Protein AF-A0A0R1UKZ8-F1 (afdb_monomer_lite)

Foldseek 3Di:
DPQAAPVNLCVVVPHDLCRVCVQLVHHSVVSVCQRVLVDADDPSSLVSVCVVSVHDSVSSCRNRPPDDD

Secondary structure (DSSP, 8-state):
-PPPPHHHHHHHTT--HHHHHHHHT--HHHHHHHHTTSS---HHHHHHHHHHHT--HHHHHHHH-----

pLDDT: mean 88.29, std 15.27, range [38.12, 98.62]

Structure (mmCIF, N/CA/C/O backbone):
data_AF-A0A0R1UKZ8-F1
#
_entry.id   AF-A0A0R1UKZ8-F1
#
loop_
_atom_site.group_PDB
_atom_site.id
_atom_site.type_symbol
_atom_site.label_atom_id
_atom_site.label_alt_id
_atom_site.label_comp_id
_atom_site.label_asym_id
_atom_site.label_entity_id
_atom_site.label_seq_id
_atom_site.pdbx_PDB_ins_code
_atom_site.Cartn_x
_atom_site.Cartn_y
_atom_site.Cartn_z
_atom_site.occupancy
_atom_site.B_iso_or_equiv
_atom_site.auth_seq_id
_atom_site.auth_comp_id
_atom_site.auth_asym_id
_atom_site.auth_atom_id
_atom_site.pdbx_PDB_model_num
ATOM 1 N N . MET A 1 1 ? 13.895 9.947 -14.559 1.00 41.66 1 MET A N 1
ATOM 2 C CA . MET A 1 1 ? 12.441 9.960 -14.278 1.00 41.66 1 MET A CA 1
ATOM 3 C C . MET A 1 1 ? 12.292 9.917 -12.767 1.00 41.66 1 MET A C 1
ATOM 5 O O . MET A 1 1 ? 13.093 9.211 -12.169 1.00 41.66 1 MET A O 1
ATOM 9 N N . PRO A 1 2 ? 11.390 10.683 -12.125 1.00 49.72 2 PRO A N 1
ATOM 10 C CA . PRO A 1 2 ? 11.157 10.483 -10.701 1.00 49.72 2 PRO A CA 1
ATOM 11 C C . PRO A 1 2 ? 10.680 9.046 -10.515 1.00 49.72 2 PRO A C 1
ATOM 13 O O . PRO A 1 2 ? 9.784 8.580 -11.220 1.00 49.72 2 PRO A O 1
ATOM 16 N N . GLU A 1 3 ? 11.354 8.333 -9.632 1.00 56.94 3 GLU A N 1
ATOM 17 C CA . GLU A 1 3 ? 11.075 6.934 -9.389 1.00 56.94 3 GLU A CA 1
ATOM 18 C C . GLU A 1 3 ? 9.633 6.732 -8.861 1.00 56.94 3 GLU A C 1
ATOM 20 O O . GLU A 1 3 ? 9.141 7.554 -8.078 1.00 56.94 3 GLU A O 1
ATOM 25 N N . PRO A 1 4 ? 8.913 5.679 -9.289 1.00 65.12 4 PRO A N 1
ATOM 26 C CA . PRO A 1 4 ? 7.494 5.518 -8.986 1.00 65.12 4 PRO A CA 1
ATOM 27 C C . PRO A 1 4 ? 7.280 5.227 -7.499 1.00 65.12 4 PRO A C 1
ATOM 29 O O . PRO A 1 4 ? 7.709 4.190 -7.017 1.00 65.12 4 PRO A O 1
ATOM 32 N N . ASN A 1 5 ? 6.568 6.090 -6.768 1.00 83.94 5 ASN A N 1
ATOM 33 C CA . ASN A 1 5 ? 6.126 5.787 -5.399 1.00 83.94 5 ASN A CA 1
ATOM 34 C C . ASN A 1 5 ? 4.745 5.101 -5.388 1.00 83.94 5 ASN A C 1
ATOM 36 O O . ASN A 1 5 ? 3.978 5.181 -6.353 1.00 83.94 5 ASN A O 1
ATOM 40 N N . LEU A 1 6 ? 4.388 4.447 -4.276 1.00 91.19 6 LEU A N 1
ATOM 41 C CA . LEU A 1 6 ? 3.111 3.724 -4.152 1.00 91.19 6 LEU A CA 1
ATOM 42 C C . LEU A 1 6 ? 1.878 4.604 -4.452 1.00 91.19 6 LEU A C 1
ATOM 44 O O . LEU A 1 6 ? 0.890 4.125 -5.011 1.00 91.19 6 LEU A O 1
ATOM 48 N N . ARG A 1 7 ? 1.947 5.904 -4.140 1.00 92.69 7 ARG A N 1
ATOM 49 C CA . ARG A 1 7 ? 0.882 6.870 -4.438 1.00 92.69 7 ARG A CA 1
ATOM 50 C C . ARG A 1 7 ? 0.702 7.074 -5.947 1.00 92.69 7 ARG A C 1
ATOM 52 O O . ARG A 1 7 ? -0.434 7.177 -6.402 1.00 92.69 7 ARG A O 1
ATOM 59 N N . MET A 1 8 ? 1.783 7.103 -6.725 1.00 91.56 8 MET A N 1
ATOM 60 C CA . MET A 1 8 ? 1.717 7.195 -8.190 1.00 91.56 8 MET A CA 1
ATOM 61 C C . MET A 1 8 ? 1.065 5.953 -8.801 1.00 91.56 8 MET A C 1
ATOM 63 O O . MET A 1 8 ? 0.189 6.094 -9.650 1.00 91.56 8 MET A O 1
ATOM 67 N N . LEU A 1 9 ? 1.427 4.754 -8.327 1.00 92.19 9 LEU A N 1
ATOM 68 C CA . LEU A 1 9 ? 0.779 3.503 -8.748 1.00 92.19 9 LEU A CA 1
ATOM 69 C C . LEU A 1 9 ? -0.720 3.509 -8.422 1.00 92.19 9 LEU A C 1
ATOM 71 O O . LEU A 1 9 ? -1.545 3.103 -9.236 1.00 92.19 9 LEU A O 1
ATOM 75 N N . ARG A 1 10 ? -1.093 4.029 -7.249 1.00 95.50 10 ARG A N 1
ATOM 76 C CA . ARG A 1 10 ? -2.503 4.163 -6.876 1.00 95.50 10 ARG A CA 1
ATOM 77 C C . ARG A 1 10 ? -3.248 5.135 -7.796 1.00 95.50 10 ARG A C 1
ATOM 79 O O . ARG A 1 10 ? -4.352 4.825 -8.246 1.00 95.50 10 ARG A O 1
ATOM 86 N N . TYR A 1 11 ? -2.660 6.297 -8.080 1.00 94.94 11 TYR A N 1
ATOM 87 C CA . TYR A 1 11 ? -3.279 7.298 -8.950 1.00 94.94 11 TYR A CA 1
ATOM 88 C C . TYR A 1 11 ? -3.362 6.862 -10.412 1.00 94.94 11 TYR A C 1
ATOM 90 O O . TYR A 1 11 ? -4.343 7.203 -11.064 1.00 94.94 11 TYR A O 1
ATOM 98 N N . SER A 1 12 ? -2.418 6.063 -10.920 1.00 93.19 12 SER A N 1
ATOM 99 C CA . SER A 1 12 ? -2.501 5.534 -12.290 1.00 93.19 12 SER A CA 1
ATOM 100 C C . SER A 1 12 ? -3.687 4.582 -12.495 1.00 93.19 12 SER A C 1
ATOM 102 O O . SER A 1 12 ? -4.158 4.419 -13.617 1.00 93.19 12 SER A O 1
ATOM 104 N N . LYS A 1 13 ? -4.214 3.995 -11.413 1.00 94.50 13 LYS A N 1
ATOM 105 C CA . LYS A 1 13 ? -5.461 3.213 -11.401 1.00 94.50 13 LYS A CA 1
ATOM 106 C C . LYS A 1 13 ? -6.705 4.039 -11.035 1.00 94.50 13 LYS A C 1
ATOM 108 O O . LYS A 1 13 ? -7.789 3.471 -10.967 1.00 94.50 13 LYS A O 1
ATOM 113 N N . GLY A 1 14 ? -6.568 5.341 -10.768 1.00 96.88 14 GLY A N 1
ATOM 114 C CA . GLY A 1 14 ? -7.681 6.216 -10.377 1.00 96.88 14 GLY A CA 1
ATOM 115 C C . GLY A 1 14 ? -8.273 5.921 -8.994 1.00 96.88 14 GLY A C 1
ATOM 116 O O . GLY A 1 14 ? -9.418 6.274 -8.736 1.00 96.88 14 GLY A O 1
ATOM 117 N N . LEU A 1 15 ? -7.521 5.263 -8.105 1.00 97.88 15 LEU A N 1
ATOM 118 C CA . LEU A 1 15 ? -8.039 4.777 -6.823 1.00 97.88 15 LEU A CA 1
ATOM 119 C C . LEU A 1 15 ? -7.819 5.782 -5.690 1.00 97.88 15 LEU A C 1
ATOM 121 O O . LEU A 1 15 ? -6.762 6.406 -5.575 1.00 97.88 15 LEU A O 1
ATOM 125 N N . SER A 1 16 ? -8.761 5.850 -4.758 1.00 98.38 16 SER A N 1
ATOM 126 C CA . SER A 1 16 ? -8.554 6.395 -3.416 1.00 98.38 16 SER A CA 1
ATOM 127 C C . SER A 1 16 ? -7.753 5.426 -2.535 1.00 98.38 16 SER A C 1
ATOM 129 O O . SER A 1 16 ? -7.659 4.224 -2.799 1.00 98.38 16 SER A O 1
ATOM 131 N N . GLN A 1 17 ? -7.179 5.928 -1.435 1.00 98.25 17 GLN A N 1
ATOM 132 C CA . GLN A 1 17 ? -6.461 5.080 -0.469 1.00 98.25 17 GLN A CA 1
ATOM 133 C C . GLN A 1 17 ? -7.366 3.987 0.121 1.00 98.25 17 GLN A C 1
ATOM 135 O O . GLN A 1 17 ? -6.912 2.868 0.349 1.00 98.25 17 GLN A O 1
ATOM 140 N N . LYS A 1 18 ? -8.652 4.298 0.337 1.00 98.56 18 LYS A N 1
ATOM 141 C CA . LYS A 1 18 ? -9.653 3.356 0.854 1.00 98.56 18 LYS A CA 1
ATOM 142 C C . LYS A 1 18 ? -9.937 2.227 -0.139 1.00 98.56 18 LYS A C 1
ATOM 144 O O . LYS A 1 18 ? -10.069 1.079 0.276 1.00 98.56 18 LYS A O 1
ATOM 149 N N . GLU A 1 19 ? -10.014 2.536 -1.431 1.00 98.62 19 GLU A N 1
ATOM 150 C CA . GLU A 1 19 ? -10.250 1.532 -2.476 1.00 98.62 19 GLU A CA 1
ATOM 151 C C . GLU A 1 19 ? -9.055 0.600 -2.646 1.00 98.62 19 GLU A C 1
ATOM 153 O O . GLU A 1 19 ? -9.244 -0.615 -2.665 1.00 98.62 19 GLU A O 1
ATOM 158 N N . LEU A 1 20 ? -7.829 1.138 -2.663 1.00 98.25 20 LEU A N 1
ATOM 159 C CA . LEU A 1 20 ? -6.622 0.307 -2.669 1.00 98.25 20 LEU A CA 1
ATOM 160 C C . LEU A 1 20 ? -6.574 -0.597 -1.431 1.00 98.25 20 LEU A C 1
ATOM 162 O O . LEU A 1 20 ? -6.346 -1.798 -1.549 1.00 98.25 20 LEU A O 1
ATOM 166 N N . ALA A 1 21 ? -6.831 -0.030 -0.249 1.00 98.25 21 ALA A N 1
ATOM 167 C CA . ALA A 1 21 ? -6.835 -0.773 1.004 1.00 98.25 21 ALA A CA 1
ATOM 168 C C . ALA A 1 21 ? -7.842 -1.933 0.980 1.00 98.25 21 ALA A C 1
ATOM 170 O O . ALA A 1 21 ? -7.496 -3.060 1.335 1.00 98.25 21 ALA A O 1
ATOM 171 N N . LYS A 1 22 ? -9.060 -1.677 0.484 1.00 98.50 22 LYS A N 1
ATOM 172 C CA . LYS A 1 22 ? -10.090 -2.703 0.291 1.00 98.50 22 LYS A CA 1
ATOM 173 C C . LYS A 1 22 ? -9.632 -3.785 -0.690 1.00 98.50 22 LYS A C 1
ATOM 175 O O . LYS A 1 22 ? -9.822 -4.962 -0.402 1.00 98.50 22 LYS A O 1
ATOM 180 N N . ALA A 1 23 ? -9.012 -3.405 -1.806 1.00 97.81 23 ALA A N 1
ATOM 181 C CA . ALA A 1 23 ? -8.578 -4.341 -2.842 1.00 97.81 23 ALA A CA 1
ATOM 182 C C . ALA A 1 23 ? -7.505 -5.332 -2.360 1.00 97.81 23 ALA A C 1
ATOM 184 O O . ALA A 1 23 ? -7.517 -6.491 -2.763 1.00 97.81 23 ALA A O 1
ATOM 185 N N . ILE A 1 24 ? -6.604 -4.903 -1.470 1.00 97.12 24 ILE A N 1
ATOM 186 C CA . ILE A 1 24 ? -5.514 -5.748 -0.943 1.00 97.12 24 ILE A CA 1
ATOM 187 C C . ILE A 1 24 ? -5.770 -6.248 0.493 1.00 97.12 24 ILE A C 1
ATOM 189 O O . ILE A 1 24 ? -4.921 -6.912 1.096 1.00 97.12 24 ILE A O 1
ATOM 193 N N . GLY A 1 25 ? -6.945 -5.954 1.055 1.00 97.62 25 GLY A N 1
ATOM 194 C CA . GLY A 1 25 ? -7.362 -6.417 2.378 1.00 97.62 25 GLY A CA 1
ATOM 195 C C . GLY A 1 25 ? -6.509 -5.861 3.522 1.00 97.62 25 GLY A C 1
ATOM 196 O O . GLY A 1 25 ? -6.019 -6.630 4.349 1.00 97.62 25 GLY A O 1
ATOM 197 N N . VAL A 1 26 ? -6.306 -4.542 3.554 1.00 97.94 26 VAL A N 1
ATOM 198 C CA . VAL A 1 26 ? -5.660 -3.809 4.661 1.00 97.94 26 VAL A CA 1
ATOM 199 C C . VAL A 1 26 ? -6.498 -2.593 5.067 1.00 97.94 26 VAL A C 1
ATOM 201 O O . VAL A 1 26 ? -7.516 -2.292 4.447 1.00 97.94 26 VAL A O 1
ATOM 204 N N . SER A 1 27 ? -6.086 -1.872 6.114 1.00 98.38 27 SER A N 1
ATOM 205 C CA . SER A 1 27 ? -6.753 -0.624 6.503 1.00 98.38 27 SER A CA 1
ATOM 206 C C . SER A 1 27 ? -6.337 0.552 5.607 1.00 98.38 27 SER A C 1
ATOM 208 O O . SER A 1 27 ? -5.217 0.588 5.094 1.00 98.38 27 SER A O 1
ATOM 210 N N . GLN A 1 28 ? -7.202 1.562 5.455 1.00 98.19 28 GLN A N 1
ATOM 211 C CA . GLN A 1 28 ? -6.830 2.813 4.776 1.00 98.19 28 GLN A CA 1
ATOM 212 C C . GLN A 1 28 ? -5.609 3.462 5.447 1.00 98.19 28 GLN A C 1
ATOM 214 O O . GLN A 1 28 ? -4.692 3.896 4.757 1.00 98.19 28 GLN A O 1
ATOM 219 N N . THR A 1 29 ? -5.570 3.476 6.784 1.00 98.12 29 THR A N 1
ATOM 220 C CA . THR A 1 29 ? -4.446 4.011 7.567 1.00 98.12 29 THR A CA 1
ATOM 221 C C . THR A 1 29 ? -3.131 3.330 7.205 1.00 98.12 29 THR A C 1
ATOM 223 O O . THR A 1 29 ? -2.116 4.003 7.062 1.00 98.12 29 THR A O 1
ATOM 226 N N . THR A 1 30 ? -3.146 2.013 6.989 1.00 96.94 30 THR A N 1
ATOM 227 C CA . THR A 1 30 ? -1.975 1.251 6.538 1.00 96.94 30 THR A CA 1
ATOM 228 C C . THR A 1 30 ? -1.444 1.787 5.205 1.00 96.94 30 THR A C 1
ATOM 230 O O . THR A 1 30 ? -0.255 2.075 5.098 1.00 96.94 30 THR A O 1
ATOM 233 N N . VAL A 1 31 ? -2.321 2.006 4.218 1.00 96.62 31 VAL A N 1
ATOM 234 C CA . VAL A 1 31 ? -1.940 2.598 2.921 1.00 96.62 31 VAL A CA 1
ATOM 235 C C . VAL A 1 31 ? -1.390 4.016 3.100 1.00 96.62 31 VAL A C 1
ATOM 237 O O . VAL A 1 31 ? -0.359 4.349 2.520 1.00 96.62 31 VAL A O 1
ATOM 240 N N . THR A 1 32 ? -2.023 4.839 3.939 1.00 95.75 32 THR A N 1
ATOM 241 C CA . THR A 1 32 ? -1.545 6.194 4.247 1.00 95.75 32 THR A CA 1
ATOM 242 C C . THR A 1 32 ? -0.133 6.185 4.827 1.00 95.75 32 THR A C 1
ATOM 244 O O . THR A 1 32 ? 0.703 6.976 4.396 1.00 95.75 32 THR A O 1
ATOM 247 N N . LEU A 1 33 ? 0.155 5.294 5.782 1.00 93.88 33 LEU A N 1
ATOM 248 C CA . LEU A 1 33 ? 1.481 5.192 6.394 1.00 93.88 33 LEU A CA 1
ATOM 249 C C . LEU A 1 33 ? 2.543 4.729 5.390 1.00 93.88 33 LEU A C 1
ATOM 251 O O . LEU A 1 33 ? 3.660 5.239 5.443 1.00 93.88 33 LEU A O 1
ATOM 255 N N . TRP A 1 34 ? 2.207 3.814 4.474 1.00 94.12 34 TRP A N 1
ATOM 256 C CA . TRP A 1 34 ? 3.111 3.397 3.395 1.00 94.12 34 TRP A CA 1
ATOM 257 C C . TRP A 1 34 ? 3.409 4.543 2.424 1.00 94.12 34 TRP A C 1
ATOM 259 O O . TRP A 1 34 ? 4.568 4.803 2.123 1.00 94.12 34 TRP A O 1
ATOM 269 N N . GLU A 1 35 ? 2.392 5.289 1.984 1.00 92.88 35 GLU A N 1
ATOM 270 C CA . GLU A 1 35 ? 2.583 6.438 1.083 1.00 92.88 35 GLU A CA 1
ATOM 271 C C . GLU A 1 35 ? 3.329 7.613 1.723 1.00 92.88 35 GLU A C 1
ATOM 273 O O . GLU A 1 35 ? 3.880 8.449 1.011 1.00 92.88 35 GLU A O 1
ATOM 278 N N . GLN A 1 36 ? 3.303 7.714 3.053 1.00 90.38 36 GLN A N 1
ATOM 279 C CA . GLN A 1 36 ? 4.054 8.712 3.817 1.00 90.38 36 GLN A CA 1
ATOM 280 C C . GLN A 1 36 ? 5.461 8.232 4.202 1.00 90.38 36 GLN A C 1
ATOM 282 O O . GLN A 1 36 ? 6.183 8.986 4.848 1.00 90.38 36 GLN A O 1
ATOM 287 N N . GLY A 1 37 ? 5.832 6.984 3.891 1.00 88.50 37 GLY A N 1
ATOM 288 C CA . GLY A 1 37 ? 7.106 6.388 4.314 1.00 88.50 37 GLY A CA 1
ATOM 289 C C . GLY A 1 37 ? 7.214 6.111 5.820 1.00 88.50 37 GLY A C 1
ATOM 290 O O . GLY A 1 37 ? 8.274 5.735 6.305 1.00 88.50 37 GLY A O 1
ATOM 291 N N . LYS A 1 38 ? 6.123 6.258 6.584 1.00 89.25 38 LYS A N 1
ATOM 292 C CA . LYS A 1 38 ? 6.102 6.065 8.048 1.00 89.25 38 LYS A CA 1
ATOM 293 C C . LYS A 1 38 ? 6.109 4.598 8.473 1.00 89.25 38 LYS A C 1
ATOM 295 O O . LYS A 1 38 ? 6.346 4.291 9.636 1.00 89.25 38 LYS A O 1
ATOM 300 N N . SER A 1 39 ? 5.793 3.690 7.556 1.00 91.75 39 SER A N 1
ATOM 301 C CA . SER A 1 39 ? 5.910 2.247 7.758 1.00 91.75 39 SER A CA 1
ATOM 302 C C . SER A 1 39 ? 6.136 1.558 6.418 1.00 91.75 39 SER A C 1
ATOM 304 O O . SER A 1 39 ? 5.909 2.156 5.365 1.00 91.75 39 SER A O 1
ATOM 306 N N . LYS A 1 40 ? 6.537 0.287 6.454 1.00 90.38 40 LYS A N 1
ATOM 307 C CA . LYS A 1 40 ? 6.713 -0.543 5.259 1.00 90.38 40 LYS A CA 1
ATOM 308 C C . LYS A 1 40 ? 5.675 -1.673 5.232 1.00 90.38 40 LYS A C 1
ATOM 310 O O . LYS A 1 40 ? 5.271 -2.143 6.299 1.00 90.38 40 LYS A O 1
ATOM 315 N N . PRO A 1 41 ? 5.218 -2.132 4.055 1.00 93.12 41 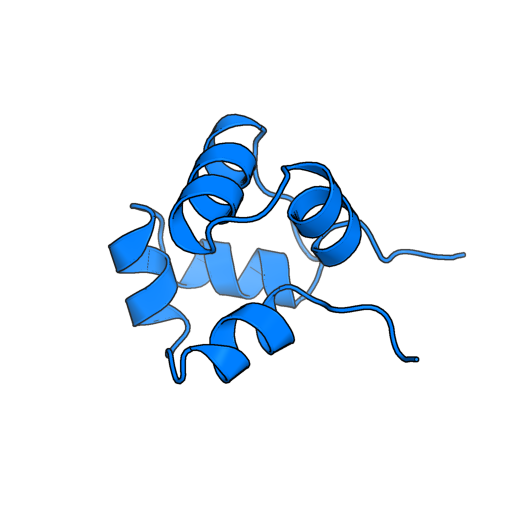PRO A N 1
ATOM 316 C CA . PRO A 1 41 ? 4.413 -3.339 3.950 1.00 93.12 41 PRO A CA 1
ATOM 317 C C . PRO A 1 41 ? 5.236 -4.556 4.362 1.00 93.12 41 PRO A C 1
ATOM 319 O O . PRO A 1 41 ? 6.436 -4.627 4.100 1.00 93.12 41 PRO A O 1
ATOM 322 N N . SER A 1 42 ? 4.578 -5.547 4.958 1.00 94.19 42 SER A N 1
ATOM 323 C CA . SER A 1 42 ? 5.161 -6.883 5.077 1.00 94.19 42 SER A CA 1
ATOM 324 C C . SER A 1 42 ? 5.363 -7.501 3.690 1.00 94.19 42 SER A C 1
ATOM 326 O O . SER A 1 42 ? 4.727 -7.079 2.720 1.00 94.19 42 SER A O 1
ATOM 328 N N . LEU A 1 43 ? 6.176 -8.559 3.600 1.00 92.12 43 LEU A N 1
ATOM 329 C CA . LEU A 1 43 ? 6.335 -9.324 2.359 1.00 92.12 43 LEU A CA 1
ATOM 330 C C . LEU A 1 43 ? 4.979 -9.771 1.788 1.00 92.12 43 LEU A C 1
ATOM 332 O O . LEU A 1 43 ? 4.726 -9.603 0.601 1.00 92.12 43 LEU A O 1
ATOM 336 N N . GLY A 1 44 ? 4.070 -10.256 2.641 1.00 95.50 44 GLY A N 1
ATOM 337 C CA . GLY A 1 44 ? 2.726 -10.656 2.216 1.00 95.50 44 GLY A CA 1
ATOM 338 C C . GLY A 1 44 ? 1.930 -9.504 1.595 1.00 95.50 44 GLY A C 1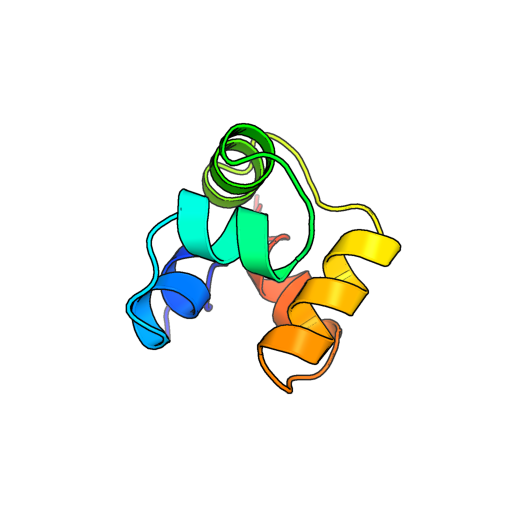
ATOM 339 O O . GLY A 1 44 ? 1.309 -9.674 0.550 1.00 95.50 44 GLY A O 1
ATOM 340 N N . SER A 1 45 ? 1.980 -8.310 2.188 1.00 95.81 45 SER A N 1
ATOM 341 C CA . SER A 1 45 ? 1.328 -7.125 1.616 1.00 95.81 45 SER A CA 1
ATOM 342 C C . SER A 1 45 ? 2.000 -6.647 0.327 1.00 95.81 45 SER A C 1
ATOM 344 O O . SER A 1 45 ? 1.305 -6.235 -0.599 1.00 95.81 45 SER A O 1
ATOM 346 N N . ALA A 1 46 ? 3.328 -6.740 0.231 1.00 94.88 46 ALA A N 1
ATOM 347 C CA . ALA A 1 46 ? 4.063 -6.413 -0.986 1.00 94.88 46 ALA A CA 1
ATOM 348 C C . ALA A 1 46 ? 3.707 -7.366 -2.143 1.00 94.88 46 ALA A C 1
ATOM 350 O O . ALA A 1 46 ? 3.478 -6.910 -3.260 1.00 94.88 46 ALA A O 1
ATOM 351 N N . VAL A 1 47 ? 3.548 -8.665 -1.866 1.00 95.81 47 VAL A N 1
ATOM 352 C CA . VAL A 1 47 ? 3.063 -9.655 -2.845 1.00 95.81 47 VAL A CA 1
ATOM 353 C C . VAL A 1 47 ? 1.634 -9.341 -3.293 1.00 95.81 47 VAL A C 1
ATOM 355 O O . VAL A 1 47 ? 1.341 -9.381 -4.484 1.00 95.81 47 VAL A O 1
ATOM 358 N N . LYS A 1 48 ? 0.737 -8.962 -2.372 1.00 97.06 48 LYS A N 1
ATOM 359 C CA . LYS A 1 48 ? -0.627 -8.546 -2.744 1.00 97.06 48 LYS A CA 1
ATOM 360 C C . LYS A 1 48 ? -0.633 -7.321 -3.657 1.00 97.06 48 LYS A C 1
ATOM 362 O O . LYS A 1 48 ? -1.410 -7.284 -4.604 1.00 97.06 48 LYS A O 1
ATOM 367 N N . LEU A 1 49 ? 0.225 -6.338 -3.384 1.00 96.00 49 LEU A N 1
ATOM 368 C CA . LEU A 1 49 ? 0.393 -5.164 -4.241 1.00 96.00 49 LEU A CA 1
ATOM 369 C C . LEU A 1 49 ? 0.918 -5.559 -5.628 1.00 96.00 49 LEU A C 1
ATOM 371 O O . LEU A 1 49 ? 0.356 -5.118 -6.625 1.00 96.00 49 LEU A O 1
ATOM 375 N N . ALA A 1 50 ? 1.939 -6.417 -5.695 1.00 95.56 50 ALA A N 1
ATOM 376 C CA . ALA A 1 50 ? 2.513 -6.896 -6.954 1.00 95.56 50 ALA A CA 1
ATOM 377 C C . ALA A 1 50 ? 1.449 -7.589 -7.819 1.00 95.56 50 ALA A C 1
ATOM 379 O O . ALA A 1 50 ? 1.241 -7.215 -8.973 1.00 95.56 50 ALA A O 1
ATOM 380 N N . ASN A 1 51 ? 0.680 -8.496 -7.213 1.00 96.75 51 ASN A N 1
ATOM 381 C CA . ASN A 1 51 ? -0.432 -9.180 -7.871 1.00 96.75 51 ASN A CA 1
ATOM 382 C C . ASN A 1 51 ? -1.533 -8.206 -8.318 1.00 96.75 51 ASN A C 1
ATOM 384 O O . ASN A 1 51 ? -2.035 -8.317 -9.432 1.00 96.75 51 ASN A O 1
ATOM 388 N N . PHE A 1 52 ? -1.902 -7.237 -7.475 1.00 96.62 52 PHE A N 1
ATOM 389 C CA . PHE A 1 52 ? -2.942 -6.254 -7.791 1.00 96.62 52 PHE A CA 1
ATOM 390 C C . PHE A 1 52 ? -2.572 -5.360 -8.984 1.00 96.62 52 PHE A C 1
ATOM 392 O O . PHE A 1 52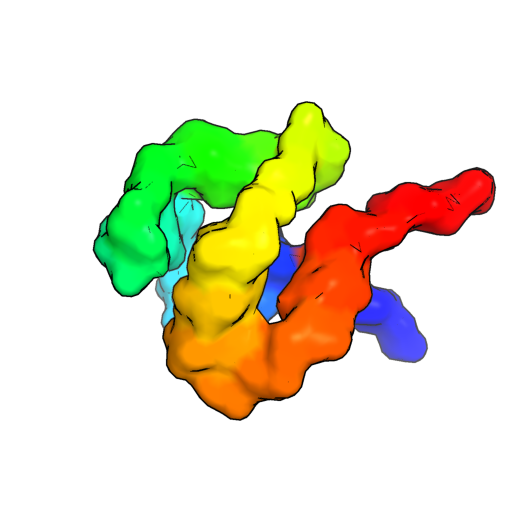 ? -3.420 -5.053 -9.824 1.00 96.62 52 PHE A O 1
ATOM 399 N N . TYR A 1 53 ? -1.309 -4.939 -9.067 1.00 94.50 53 TYR A N 1
ATOM 400 C CA . TYR A 1 53 ? -0.817 -4.104 -10.162 1.00 94.50 53 TYR A CA 1
ATOM 401 C C . TYR A 1 53 ? -0.318 -4.907 -11.372 1.00 94.50 53 TYR A C 1
ATOM 403 O O . TYR A 1 53 ? -0.054 -4.291 -12.401 1.00 94.50 53 TYR A O 1
ATOM 411 N N . ALA A 1 54 ? -0.249 -6.241 -11.274 1.00 95.19 54 ALA A N 1
ATOM 412 C CA . ALA A 1 54 ? 0.330 -7.138 -12.277 1.00 95.19 54 ALA A CA 1
ATOM 413 C C . ALA A 1 54 ? 1.771 -6.749 -12.657 1.00 95.19 54 ALA A C 1
ATOM 415 O O . ALA A 1 54 ? 2.122 -6.647 -13.831 1.00 95.19 54 ALA A O 1
ATOM 416 N N . VAL A 1 55 ? 2.594 -6.498 -11.638 1.00 93.06 55 VAL A N 1
ATOM 417 C CA . VAL A 1 55 ? 4.009 -6.127 -11.772 1.00 93.06 55 VAL A CA 1
ATOM 418 C C . VAL A 1 55 ? 4.878 -7.025 -10.906 1.00 93.06 55 VAL A C 1
ATOM 420 O O . VAL A 1 55 ? 4.399 -7.625 -9.944 1.00 93.06 55 VAL A O 1
ATOM 423 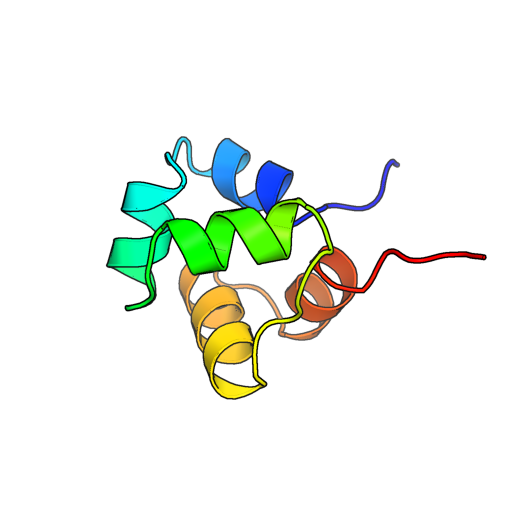N N . ASP A 1 56 ? 6.174 -7.065 -11.201 1.00 93.31 56 ASP A N 1
ATOM 424 C CA . ASP A 1 56 ? 7.132 -7.770 -10.359 1.00 93.31 56 ASP A CA 1
ATOM 425 C C . ASP A 1 56 ? 7.236 -7.154 -8.961 1.00 93.31 56 ASP A C 1
ATOM 427 O O . ASP A 1 56 ? 7.107 -5.941 -8.755 1.00 93.31 56 ASP A O 1
ATOM 431 N N . LEU A 1 57 ? 7.559 -7.999 -7.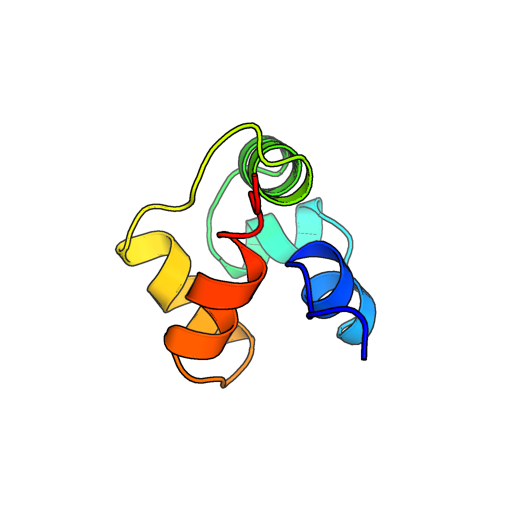980 1.00 90.88 57 LEU A N 1
ATOM 432 C CA . LEU A 1 57 ? 7.772 -7.577 -6.594 1.00 90.88 57 LEU A CA 1
ATOM 433 C C . LEU A 1 57 ? 8.860 -6.495 -6.470 1.00 90.88 57 LEU A C 1
ATOM 435 O O . LEU A 1 57 ? 8.805 -5.673 -5.557 1.00 90.88 57 LEU A O 1
ATOM 439 N N . THR A 1 58 ? 9.823 -6.461 -7.394 1.00 89.00 58 THR A N 1
ATOM 440 C CA . THR A 1 58 ? 10.876 -5.438 -7.466 1.00 89.00 58 THR A CA 1
ATOM 441 C C . THR A 1 58 ? 10.304 -4.037 -7.680 1.00 89.00 58 THR A C 1
ATOM 443 O O . THR A 1 58 ? 10.741 -3.106 -7.009 1.00 89.00 58 THR A O 1
ATOM 446 N N . VAL A 1 59 ? 9.271 -3.888 -8.518 1.00 88.94 59 VAL A N 1
ATOM 447 C CA . VAL A 1 59 ? 8.578 -2.608 -8.751 1.00 88.94 59 VAL A CA 1
ATOM 448 C C . VAL A 1 59 ? 7.947 -2.102 -7.457 1.00 88.94 59 VAL A C 1
ATOM 450 O O . VAL A 1 59 ? 8.067 -0.927 -7.115 1.00 88.94 59 VAL A O 1
ATOM 453 N N . ILE A 1 60 ? 7.315 -3.003 -6.702 1.00 91.19 60 ILE A N 1
ATOM 454 C CA . ILE A 1 60 ? 6.703 -2.676 -5.413 1.00 91.19 60 ILE A CA 1
ATOM 455 C C . ILE A 1 60 ? 7.770 -2.327 -4.374 1.00 91.19 60 ILE A C 1
ATOM 457 O O . ILE A 1 60 ? 7.647 -1.311 -3.696 1.00 91.19 60 ILE A O 1
ATOM 461 N N . SER A 1 61 ? 8.829 -3.133 -4.274 1.00 85.62 61 SER A N 1
ATOM 462 C CA . SER A 1 61 ? 9.953 -2.899 -3.362 1.00 85.62 61 SER A CA 1
ATOM 463 C C . SER A 1 61 ? 10.571 -1.519 -3.581 1.00 85.62 61 SER A C 1
ATOM 465 O O . SER A 1 61 ? 10.748 -0.769 -2.622 1.00 85.62 61 SER A O 1
ATOM 467 N N . ASN A 1 62 ? 10.815 -1.160 -4.840 1.00 83.94 62 ASN A N 1
ATOM 468 C CA . ASN A 1 62 ? 11.311 0.150 -5.234 1.00 83.94 62 ASN A CA 1
ATOM 469 C C . ASN A 1 62 ? 10.343 1.245 -4.767 1.00 83.94 62 ASN A C 1
ATOM 471 O O . ASN A 1 62 ? 10.731 2.093 -3.970 1.00 83.94 62 ASN A O 1
ATOM 475 N N . ALA A 1 63 ? 9.054 1.131 -5.104 1.00 81.88 63 ALA A N 1
ATOM 476 C CA . ALA A 1 63 ? 8.018 2.108 -4.758 1.00 81.88 63 ALA A CA 1
ATOM 477 C C . ALA A 1 63 ? 7.793 2.370 -3.259 1.00 81.88 63 ALA A C 1
ATOM 479 O O . ALA A 1 63 ? 7.161 3.371 -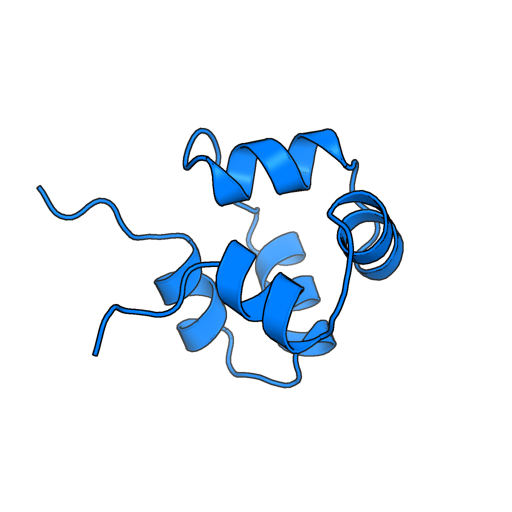2.901 1.00 81.88 63 ALA A O 1
ATOM 480 N N . ILE A 1 64 ? 8.286 1.481 -2.396 1.00 78.75 64 ILE A N 1
ATOM 481 C CA . ILE A 1 64 ? 8.197 1.561 -0.933 1.00 78.75 64 ILE A CA 1
ATOM 482 C C . ILE A 1 64 ? 9.525 2.012 -0.302 1.00 78.75 64 ILE A C 1
ATOM 484 O O . ILE A 1 64 ? 9.515 2.641 0.755 1.00 78.75 64 ILE A O 1
ATOM 488 N N . ASN A 1 65 ? 10.672 1.662 -0.894 1.00 67.56 65 ASN A N 1
ATOM 489 C CA . ASN A 1 65 ? 11.991 1.786 -0.264 1.00 67.56 65 ASN A CA 1
ATOM 490 C C . ASN A 1 65 ? 12.725 3.111 -0.527 1.00 67.56 65 ASN A C 1
ATOM 492 O O . ASN A 1 65 ? 13.902 3.208 -0.186 1.00 67.56 65 ASN A O 1
ATOM 496 N N . TYR A 1 66 ? 12.070 4.148 -1.053 1.00 57.81 66 TYR A N 1
ATOM 497 C CA . TYR A 1 66 ? 12.714 5.455 -1.236 1.00 57.81 66 TYR A CA 1
ATOM 498 C C . TYR A 1 66 ? 12.925 6.205 0.094 1.00 57.81 66 TYR A C 1
ATOM 500 O O . TYR A 1 66 ? 12.195 7.129 0.438 1.00 57.81 66 TYR A O 1
ATOM 508 N N . HIS A 1 67 ? 13.980 5.818 0.810 1.00 45.75 67 HIS A N 1
ATOM 509 C CA . HIS A 1 67 ? 14.845 6.720 1.566 1.00 45.75 67 HIS A CA 1
ATOM 510 C C . HIS A 1 67 ? 16.242 6.590 0.959 1.00 45.75 67 HIS A C 1
ATOM 512 O O . HIS A 1 67 ? 17.026 5.736 1.369 1.00 45.75 67 HIS A O 1
ATOM 518 N N . PHE A 1 68 ? 16.536 7.410 -0.049 1.00 41.03 68 PHE A N 1
ATOM 519 C CA . PHE A 1 68 ? 17.925 7.773 -0.282 1.00 41.03 68 PHE A CA 1
ATOM 520 C C . PHE A 1 68 ? 18.303 8.796 0.786 1.00 41.03 68 PHE A C 1
ATOM 522 O O . PHE A 1 68 ? 17.503 9.673 1.120 1.00 41.03 68 PHE A O 1
ATOM 529 N N . SER A 1 69 ? 19.474 8.555 1.362 1.00 38.12 69 SER A N 1
ATOM 530 C CA . SER A 1 69 ? 20.234 9.432 2.247 1.00 38.12 69 SER A CA 1
ATOM 531 C C . SER A 1 69 ? 20.219 10.889 1.797 1.00 38.12 69 SER A C 1
ATOM 533 O O . SER A 1 69 ? 20.220 11.118 0.567 1.00 38.12 69 SER A O 1
#

Organism: NCBI:txid1423742

Radius of gyration: 10.95 Å; chains: 1; bounding box: 30×21×22 Å

InterPro domains:
  IPR001387 Cro/C1-type, helix-turn-helix domain [PF01381] (6-59)
  IPR001387 Cro/C1-type, helix-turn-helix domain [PS50943] (6-60)
  IPR001387 Cro/C1-type, helix-turn-helix domain [SM00530] (5-60)
  IPR001387 Cro/C1-type, helix-turn-helix domain [cd00093] (5-60)
  IPR010982 Lambda repressor-like, DNA-binding domain superfamily [G3DSA:1.10.260.40] (3-62)
  IPR010982 Lambda repressor-like, DNA-binding domain superfamily [SSF47413] (5-60)

Sequence (69 aa):
MPEPNLRMLRYSKGLSQKELAKAIGVSQTTVTLWEQGKSKPSLGSAVKLANFYAVDLTVISNAINYHFS